Protein AF-A0A7X1MF64-F1 (afdb_monomer)

Mean predicted aligned error: 4.35 Å

Solvent-accessible surface area (backbone atoms only — not comparable to full-atom values): 7470 Å² total; per-residue (Å²): 132,85,77,77,72,75,46,66,72,56,19,52,53,49,43,52,42,38,34,28,54,48,34,43,55,45,69,55,38,48,55,49,27,60,75,69,74,50,58,58,54,52,61,55,51,52,44,60,66,30,51,66,27,51,52,51,31,44,77,69,65,73,48,51,74,69,45,49,52,39,55,54,50,40,51,54,48,55,58,74,46,54,60,81,95,30,52,73,64,50,34,77,65,20,48,70,70,36,67,60,51,53,49,37,19,52,41,24,31,55,40,29,28,71,76,66,73,46,47,92,57,82,68,72,81,81,82,76,80,78,72,132

Organism: NCBI:txid2759956

Secondary structure (DSSP, 8-state):
----PPPHHHHHHHHHHHHHHHHS-HHHHHHHHHHHT--SHHHHHHHHHTHHHHHHHHHTT-S-HHHHHHHHHHHHHHHTT-SGGGGGGGSTTHHHH-HHHHHHHHHHHHHHHHHHS-S-PPPPPP------

pLDDT: mean 92.6, std 14.33, range [33.03, 98.88]

Structure (mmCIF, N/CA/C/O backbone):
data_AF-A0A7X1MF64-F1
#
_entry.id   AF-A0A7X1MF64-F1
#
loop_
_atom_site.group_PDB
_atom_site.id
_atom_site.type_symbol
_atom_site.label_atom_id
_atom_site.label_alt_id
_atom_site.label_comp_id
_atom_site.label_asym_id
_atom_site.label_entity_id
_atom_site.label_seq_id
_atom_site.pdbx_PDB_ins_code
_atom_site.Cartn_x
_atom_site.Cartn_y
_atom_site.Cartn_z
_atom_site.occupancy
_atom_site.B_iso_or_equiv
_atom_site.auth_seq_id
_atom_site.auth_comp_id
_atom_site.auth_asym_id
_atom_site.auth_atom_id
_atom_site.pdbx_PDB_model_num
ATOM 1 N N . MET A 1 1 ? -12.854 28.180 6.231 1.00 33.03 1 MET A N 1
ATOM 2 C CA . MET A 1 1 ? -12.266 27.120 5.392 1.00 33.03 1 MET A CA 1
ATOM 3 C C . MET A 1 1 ? -12.569 25.818 6.110 1.00 33.03 1 MET A C 1
ATOM 5 O O . MET A 1 1 ? -11.984 25.581 7.153 1.00 33.03 1 MET A O 1
ATOM 9 N N . ASN A 1 2 ? -13.610 25.095 5.689 1.00 36.19 2 ASN A N 1
ATOM 10 C CA . ASN A 1 2 ? -14.015 23.857 6.357 1.00 36.19 2 ASN A CA 1
ATOM 11 C C . ASN A 1 2 ? -13.091 22.740 5.876 1.00 36.19 2 ASN A C 1
ATOM 13 O O . ASN A 1 2 ? -13.332 22.157 4.824 1.00 36.19 2 ASN A O 1
ATOM 17 N N . GLU A 1 3 ? -12.037 22.458 6.634 1.00 45.66 3 GLU A N 1
ATOM 18 C CA . GLU A 1 3 ? -11.351 21.174 6.555 1.00 45.66 3 GLU A CA 1
ATOM 19 C C . GLU A 1 3 ? -12.358 20.119 7.017 1.00 45.66 3 GLU A C 1
ATOM 21 O O . GLU A 1 3 ? -12.618 19.961 8.212 1.00 45.66 3 GLU A O 1
ATOM 26 N N . GLN A 1 4 ? -13.017 19.442 6.079 1.00 55.38 4 GLN A N 1
ATOM 27 C CA . GLN A 1 4 ? -13.751 18.229 6.412 1.00 55.38 4 GLN A CA 1
ATOM 28 C C . GLN A 1 4 ? -12.716 17.201 6.863 1.00 55.38 4 GLN A C 1
ATOM 30 O O . GLN A 1 4 ? -12.122 16.505 6.046 1.00 55.38 4 GLN A O 1
ATOM 35 N N . LYS A 1 5 ? -12.459 17.156 8.177 1.00 65.69 5 LYS A N 1
ATOM 36 C CA . LYS A 1 5 ? -11.646 16.113 8.801 1.00 65.69 5 LYS A CA 1
ATOM 37 C C . LYS A 1 5 ? -12.178 14.763 8.335 1.00 65.69 5 LYS A C 1
ATOM 39 O O . LYS A 1 5 ? -13.372 14.482 8.466 1.00 65.69 5 LYS A O 1
ATOM 44 N N . LEU A 1 6 ? -11.289 13.950 7.774 1.00 79.81 6 LEU A N 1
ATOM 45 C CA . LEU A 1 6 ? -11.582 12.573 7.413 1.00 79.81 6 LEU A CA 1
ATOM 46 C C . LEU A 1 6 ? -12.110 11.860 8.667 1.00 79.81 6 LEU A C 1
ATOM 48 O O . LEU A 1 6 ? -11.434 11.827 9.692 1.00 79.81 6 LEU A O 1
ATOM 52 N N . SER A 1 7 ? -13.343 11.353 8.627 1.00 91.94 7 SER A N 1
ATOM 53 C CA . SER A 1 7 ? -13.893 10.598 9.759 1.00 91.94 7 SER A CA 1
ATOM 54 C C . SER A 1 7 ? -13.132 9.281 9.928 1.00 91.94 7 SER A C 1
ATOM 56 O O . SER A 1 7 ? -12.677 8.724 8.931 1.00 91.94 7 SER A O 1
ATOM 58 N N . GLU A 1 8 ? -13.051 8.729 11.147 1.00 94.12 8 GLU A N 1
ATOM 59 C CA . GLU A 1 8 ? -12.425 7.411 11.394 1.00 94.12 8 GLU A CA 1
ATOM 60 C C . GLU A 1 8 ? -12.952 6.332 10.432 1.00 94.12 8 GLU A C 1
ATOM 62 O O . GLU A 1 8 ? -12.188 5.541 9.885 1.00 94.12 8 GLU A O 1
ATOM 67 N N . GLY A 1 9 ? -14.264 6.331 10.166 1.00 94.81 9 GLY A N 1
ATOM 68 C CA . GLY A 1 9 ? -14.886 5.378 9.248 1.00 94.81 9 GLY A CA 1
ATOM 69 C C . GLY A 1 9 ? -14.461 5.562 7.787 1.00 94.81 9 GLY A C 1
ATOM 70 O O . GLY A 1 9 ? -14.280 4.574 7.079 1.00 94.81 9 GLY A O 1
ATOM 71 N N . ASN A 1 10 ? -14.280 6.803 7.325 1.00 95.12 10 ASN A N 1
ATOM 72 C CA . ASN A 1 10 ? -13.775 7.068 5.976 1.00 95.12 10 ASN A CA 1
ATOM 73 C C . ASN A 1 10 ? -12.266 6.804 5.884 1.00 95.12 10 ASN A C 1
ATOM 75 O O . ASN A 1 10 ? -11.815 6.263 4.879 1.00 95.12 10 ASN A O 1
ATOM 79 N N . ALA A 1 11 ? -11.512 7.107 6.944 1.00 96.12 11 ALA A N 1
ATOM 80 C CA . ALA A 1 11 ? -10.091 6.802 7.058 1.00 96.12 11 ALA A CA 1
ATOM 81 C C . ALA A 1 11 ? -9.838 5.293 6.988 1.00 96.12 11 ALA A C 1
ATOM 83 O O . ALA A 1 11 ? -9.048 4.840 6.166 1.00 96.12 11 ALA A O 1
ATOM 84 N N . SER A 1 12 ? -10.576 4.503 7.773 1.00 97.06 12 SER A N 1
ATOM 85 C CA . SER A 1 12 ? -10.478 3.040 7.760 1.00 97.06 12 SER A CA 1
ATOM 86 C C . SER A 1 12 ? -10.811 2.458 6.386 1.00 97.06 12 SER A C 1
ATOM 88 O O . SER A 1 12 ? -10.055 1.643 5.864 1.00 97.06 12 SER A O 1
ATOM 90 N N . LYS A 1 13 ? -11.897 2.919 5.750 1.00 96.38 13 LYS A N 1
ATOM 91 C CA . LYS A 1 13 ? -12.250 2.477 4.392 1.00 96.38 13 LYS A CA 1
ATOM 92 C C . LYS A 1 13 ? -11.164 2.807 3.377 1.00 96.38 13 LYS A C 1
ATOM 94 O O . LYS A 1 13 ? -10.880 1.970 2.523 1.00 96.38 13 LYS A O 1
ATOM 99 N N . TYR A 1 14 ? -10.586 4.003 3.456 1.00 96.62 14 TYR A N 1
ATOM 100 C CA . TYR A 1 14 ? -9.568 4.420 2.505 1.00 96.62 14 TYR A CA 1
ATOM 101 C C . TYR A 1 14 ? -8.274 3.620 2.683 1.00 96.62 14 TYR A C 1
ATOM 103 O O . TYR A 1 14 ? -7.818 3.000 1.724 1.00 96.62 14 TYR A O 1
ATOM 111 N N . LEU A 1 15 ? -7.771 3.517 3.919 1.00 97.88 15 LEU A N 1
ATOM 112 C CA . LEU A 1 15 ? -6.582 2.722 4.232 1.00 97.88 15 LEU A CA 1
ATOM 113 C C . LEU A 1 15 ? -6.755 1.251 3.820 1.00 97.88 15 LEU A C 1
ATOM 115 O O . LEU A 1 15 ? -5.882 0.680 3.171 1.00 97.88 15 LEU A O 1
ATOM 119 N N . ASN A 1 16 ? -7.902 0.641 4.125 1.00 98.12 16 ASN A N 1
ATOM 120 C CA . ASN A 1 16 ? -8.161 -0.744 3.730 1.00 98.12 16 ASN A CA 1
ATOM 121 C C . ASN A 1 16 ? -8.227 -0.904 2.205 1.00 98.12 16 ASN A C 1
ATOM 123 O O . ASN A 1 16 ? -7.759 -1.911 1.680 1.00 98.12 16 ASN A O 1
ATOM 127 N N . SER A 1 17 ? -8.780 0.074 1.482 1.00 97.56 17 SER A N 1
ATOM 128 C CA . SER A 1 17 ? -8.872 0.013 0.017 1.00 97.56 17 SER A CA 1
ATOM 129 C C . SER A 1 17 ? -7.492 0.061 -0.636 1.00 97.56 17 SER A C 1
ATOM 131 O O . SER A 1 17 ? -7.202 -0.781 -1.483 1.00 97.56 17 SER A O 1
ATOM 133 N N . THR A 1 18 ? -6.622 0.974 -0.197 1.00 97.88 18 THR A N 1
ATOM 134 C CA . THR A 1 18 ? -5.261 1.080 -0.743 1.00 97.88 18 THR A CA 1
ATOM 135 C C . THR A 1 18 ? -4.376 -0.104 -0.337 1.00 97.88 18 THR A C 1
ATOM 137 O O . THR A 1 18 ? -3.643 -0.669 -1.144 1.00 97.88 18 THR A O 1
ATOM 140 N N . LEU A 1 19 ? -4.512 -0.615 0.891 1.00 98.62 19 LEU A N 1
ATOM 141 C CA . LEU A 1 19 ? -3.802 -1.836 1.269 1.00 98.62 19 LEU A CA 1
ATOM 142 C C . LEU A 1 19 ? -4.303 -3.047 0.474 1.00 98.62 19 LEU A C 1
ATOM 144 O O . LEU A 1 19 ? -3.521 -3.953 0.201 1.00 98.62 19 LEU A O 1
ATOM 148 N N . THR A 1 20 ? -5.578 -3.074 0.072 1.00 98.69 20 THR A N 1
ATOM 149 C CA . THR A 1 20 ? -6.130 -4.151 -0.767 1.00 98.69 20 THR A CA 1
ATOM 150 C C . THR A 1 20 ? -5.488 -4.166 -2.151 1.00 98.69 20 THR A C 1
ATOM 152 O O . THR A 1 20 ? -5.145 -5.241 -2.644 1.00 98.69 20 THR A O 1
ATOM 155 N N . THR A 1 21 ? -5.267 -3.001 -2.769 1.00 98.31 21 THR A N 1
ATOM 156 C CA . THR A 1 21 ? -4.556 -2.926 -4.056 1.00 98.31 21 THR A CA 1
ATOM 157 C C . THR A 1 21 ? -3.091 -3.329 -3.902 1.00 98.31 21 THR A C 1
ATOM 159 O O . THR A 1 21 ? -2.589 -4.102 -4.719 1.00 98.31 21 THR A O 1
ATOM 162 N N . LEU A 1 22 ? -2.419 -2.916 -2.820 1.00 98.62 22 LEU A N 1
ATOM 163 C CA . LEU A 1 22 ? -1.045 -3.337 -2.531 1.00 98.62 22 LEU A CA 1
ATOM 164 C C . LEU A 1 22 ? -0.910 -4.824 -2.191 1.00 98.62 22 LEU A C 1
ATOM 166 O O . LEU A 1 22 ? 0.120 -5.404 -2.507 1.00 98.62 22 LEU A O 1
ATOM 170 N N . ALA A 1 23 ? -1.903 -5.443 -1.550 1.00 98.69 23 ALA A N 1
ATOM 171 C CA . ALA A 1 23 ? -1.866 -6.836 -1.097 1.00 98.69 23 ALA A CA 1
ATOM 172 C C . ALA A 1 23 ? -2.211 -7.861 -2.190 1.00 98.69 23 ALA A C 1
ATOM 174 O O . ALA A 1 23 ? -1.847 -9.039 -2.060 1.00 98.69 23 ALA A O 1
ATOM 175 N N . ALA A 1 24 ? -2.930 -7.440 -3.233 1.00 98.56 24 ALA A N 1
ATOM 176 C CA . ALA A 1 24 ? -3.370 -8.306 -4.321 1.00 98.56 24 ALA A CA 1
ATOM 177 C C . ALA A 1 24 ? -2.192 -9.004 -5.015 1.00 98.56 24 ALA A C 1
ATOM 179 O O . ALA A 1 24 ? -1.076 -8.495 -5.031 1.00 98.56 24 ALA A O 1
ATOM 180 N N . ASP A 1 25 ? -2.414 -10.192 -5.580 1.00 98.44 25 ASP A N 1
ATOM 181 C CA . ASP A 1 25 ? -1.377 -10.883 -6.351 1.00 98.44 25 ASP A CA 1
ATOM 182 C C . ASP A 1 25 ? -0.962 -10.064 -7.584 1.00 98.44 25 ASP A C 1
ATOM 184 O O . ASP A 1 25 ? -1.767 -9.315 -8.133 1.00 98.44 25 ASP A O 1
ATOM 188 N N . ALA A 1 26 ? 0.275 -10.245 -8.069 1.00 98.31 26 ALA A N 1
ATOM 189 C CA . ALA A 1 26 ? 0.822 -9.495 -9.214 1.00 98.31 26 ALA A CA 1
ATOM 190 C C . ALA A 1 26 ? -0.134 -9.467 -10.409 1.00 98.31 26 ALA A C 1
ATOM 192 O O . ALA A 1 26 ? -0.389 -8.425 -11.004 1.00 98.31 26 ALA A O 1
ATOM 193 N N . ARG A 1 27 ? -0.700 -10.633 -10.730 1.00 98.38 27 ARG A N 1
ATOM 194 C CA . ARG A 1 27 ? -1.649 -10.797 -11.828 1.00 98.38 27 ARG A CA 1
ATOM 195 C C . ARG A 1 27 ? -2.898 -9.935 -11.642 1.00 98.38 27 ARG A C 1
ATOM 197 O O . ARG A 1 27 ? -3.379 -9.360 -12.615 1.00 98.38 27 ARG A O 1
ATOM 204 N N . ASP A 1 28 ? -3.414 -9.863 -10.422 1.00 98.44 28 ASP A N 1
ATOM 205 C CA . ASP A 1 28 ? -4.628 -9.115 -10.112 1.00 98.44 28 ASP A CA 1
ATOM 206 C C . ASP A 1 28 ? -4.348 -7.611 -10.049 1.00 98.44 28 ASP A C 1
ATOM 208 O O . ASP A 1 28 ? -5.160 -6.832 -10.544 1.00 98.44 28 ASP A O 1
ATOM 212 N N . GLN A 1 29 ? -3.176 -7.206 -9.543 1.00 98.38 29 GLN A N 1
ATOM 213 C CA . GLN A 1 29 ? -2.690 -5.823 -9.613 1.00 98.38 29 GLN A CA 1
ATOM 214 C C . GLN A 1 29 ? -2.597 -5.354 -11.068 1.00 98.38 29 GLN A C 1
ATOM 216 O O . GLN A 1 29 ? -3.193 -4.343 -11.422 1.00 98.38 29 GLN A O 1
ATOM 221 N N . ILE A 1 30 ? -1.938 -6.129 -11.936 1.00 98.56 30 ILE A N 1
ATOM 222 C CA . ILE A 1 30 ? -1.805 -5.822 -13.368 1.00 98.56 30 ILE A CA 1
ATOM 223 C C . ILE A 1 30 ? -3.180 -5.721 -14.040 1.00 98.56 30 ILE A C 1
ATOM 225 O O . ILE A 1 30 ? -3.455 -4.755 -14.746 1.00 98.56 30 ILE A O 1
ATOM 229 N N . ALA A 1 31 ? -4.070 -6.689 -13.802 1.00 98.06 31 ALA A N 1
ATOM 230 C CA . ALA A 1 31 ? -5.409 -6.677 -14.390 1.00 98.06 31 ALA A CA 1
ATOM 231 C C . ALA A 1 31 ? -6.263 -5.493 -13.901 1.00 98.06 31 ALA A C 1
ATOM 233 O O . ALA A 1 31 ? -7.124 -5.000 -14.631 1.00 98.06 31 ALA A O 1
ATOM 234 N N . TRP A 1 32 ? -6.060 -5.055 -12.659 1.00 97.56 32 TRP A N 1
ATOM 235 C CA . TRP A 1 32 ? -6.739 -3.898 -12.088 1.00 97.56 32 TRP A CA 1
ATOM 236 C C . TRP A 1 32 ? -6.209 -2.584 -12.659 1.00 97.56 32 TRP A C 1
ATOM 238 O O . TRP A 1 32 ? -7.012 -1.749 -13.075 1.00 97.56 32 TRP A O 1
ATOM 248 N N . LEU A 1 33 ? -4.886 -2.442 -12.752 1.00 97.75 33 LEU A N 1
ATOM 249 C CA . LEU A 1 33 ? -4.231 -1.291 -13.371 1.00 97.75 33 LEU A CA 1
ATOM 250 C C . LEU A 1 33 ? -4.665 -1.127 -14.831 1.00 97.75 33 LEU A C 1
ATOM 252 O O . LEU A 1 33 ? -5.117 -0.050 -15.209 1.00 97.75 33 LEU A O 1
ATOM 256 N N . ASP A 1 34 ? -4.651 -2.205 -15.619 1.00 97.12 34 ASP A N 1
ATOM 257 C CA . ASP A 1 34 ? -5.088 -2.186 -17.023 1.00 97.12 34 ASP A CA 1
ATOM 258 C C . ASP A 1 34 ? -6.567 -1.787 -17.157 1.00 97.12 34 ASP A C 1
ATOM 260 O O . ASP A 1 34 ? -6.924 -0.885 -17.920 1.00 97.12 34 ASP A O 1
ATOM 264 N N . ARG A 1 35 ? -7.443 -2.381 -16.331 1.00 95.69 35 ARG A N 1
ATOM 265 C CA . ARG A 1 35 ? -8.877 -2.044 -16.303 1.00 95.69 35 ARG A CA 1
ATOM 266 C C . ARG A 1 35 ? -9.118 -0.560 -16.037 1.00 95.69 35 ARG A C 1
ATOM 268 O O . ARG A 1 35 ? -10.047 0.013 -16.611 1.00 95.69 35 ARG A O 1
ATOM 275 N N . HIS A 1 36 ? -8.332 0.034 -15.146 1.00 95.00 36 HIS A N 1
ATOM 276 C CA . HIS A 1 36 ? -8.487 1.423 -14.726 1.00 95.00 36 HIS A CA 1
ATOM 277 C C . HIS A 1 36 ? -7.579 2.403 -15.482 1.00 95.00 36 HIS A C 1
ATOM 279 O O . HIS A 1 36 ? -7.707 3.605 -15.268 1.00 95.00 36 HIS A O 1
ATOM 285 N N . ARG A 1 37 ? -6.757 1.911 -16.422 1.00 95.62 37 ARG A N 1
ATOM 286 C CA . ARG A 1 37 ? -5.773 2.686 -17.199 1.00 95.62 37 ARG A CA 1
ATOM 287 C C . ARG A 1 37 ? -4.790 3.452 -16.312 1.00 95.62 37 ARG A C 1
ATOM 289 O O . ARG A 1 37 ? -4.542 4.631 -16.542 1.00 95.62 37 ARG A O 1
ATOM 296 N N . LEU A 1 38 ? -4.279 2.758 -15.304 1.00 96.31 38 LEU A N 1
ATOM 297 C CA . LEU A 1 38 ? -3.324 3.268 -14.329 1.00 96.31 38 LEU A CA 1
ATOM 298 C C . LEU A 1 38 ? -1.930 2.676 -14.561 1.00 96.31 38 LEU A C 1
ATOM 300 O O . LEU A 1 38 ? -1.772 1.578 -15.116 1.00 96.31 38 LEU A O 1
ATOM 304 N N . GLU A 1 39 ? -0.928 3.408 -14.105 1.00 96.81 39 GLU A N 1
ATOM 305 C CA . GLU A 1 39 ? 0.476 3.026 -14.109 1.00 96.81 39 GLU A CA 1
ATOM 306 C C . GLU A 1 39 ? 0.851 2.311 -12.796 1.00 96.81 39 GLU A C 1
ATOM 308 O O . GLU A 1 39 ? 0.078 2.225 -11.845 1.00 96.81 39 GLU A O 1
ATOM 313 N N . THR A 1 40 ? 2.020 1.668 -12.750 1.00 97.94 40 THR A N 1
ATOM 314 C CA . THR A 1 40 ? 2.416 0.874 -11.565 1.00 97.94 40 THR A CA 1
ATOM 315 C C . THR A 1 40 ? 2.693 1.747 -10.340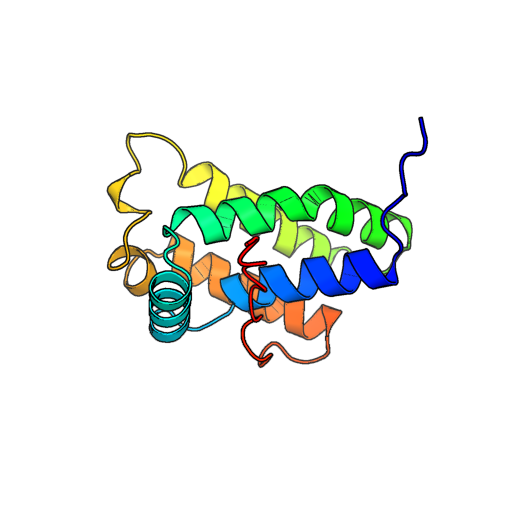 1.00 97.94 40 THR A C 1
ATOM 317 O O . THR A 1 40 ? 2.471 1.312 -9.210 1.00 97.94 40 THR A O 1
ATOM 320 N N . ASP A 1 41 ? 3.166 2.969 -10.555 1.00 96.88 41 ASP A N 1
ATOM 321 C CA . ASP A 1 41 ? 3.386 3.971 -9.516 1.00 96.88 41 ASP A CA 1
ATOM 322 C C . ASP A 1 41 ? 2.081 4.492 -8.900 1.00 96.88 41 ASP A C 1
ATOM 324 O O . ASP A 1 41 ? 2.083 4.804 -7.711 1.00 96.88 41 ASP A O 1
ATOM 328 N N . ASP A 1 42 ? 0.949 4.456 -9.612 1.00 97.62 42 ASP A N 1
ATOM 329 C CA . ASP A 1 42 ? -0.366 4.790 -9.040 1.00 97.62 42 ASP A CA 1
ATOM 330 C C . ASP A 1 42 ? -0.712 3.939 -7.804 1.00 97.62 42 ASP A C 1
ATOM 332 O O . ASP A 1 42 ? -1.387 4.418 -6.892 1.00 97.62 42 ASP A O 1
ATOM 336 N N . LEU A 1 43 ? -0.217 2.694 -7.716 1.00 98.00 43 LEU A N 1
ATOM 337 C CA . LEU A 1 43 ? -0.372 1.869 -6.508 1.00 98.00 43 LEU A CA 1
ATOM 338 C C . LEU A 1 43 ? 0.340 2.486 -5.297 1.00 98.00 43 LEU A C 1
ATOM 340 O O . LEU A 1 43 ? -0.186 2.453 -4.185 1.00 98.00 43 LEU A O 1
ATOM 344 N N . ALA A 1 44 ? 1.543 3.024 -5.503 1.00 97.56 44 ALA A N 1
ATOM 345 C CA . ALA A 1 44 ? 2.315 3.668 -4.448 1.00 97.56 44 ALA A CA 1
ATOM 346 C C . ALA A 1 44 ? 1.754 5.051 -4.107 1.00 97.56 44 ALA A C 1
ATOM 348 O O . ALA A 1 44 ? 1.647 5.387 -2.929 1.00 97.56 44 ALA A O 1
ATOM 349 N N . LEU A 1 45 ? 1.335 5.818 -5.116 1.00 96.81 45 LEU A N 1
ATOM 350 C CA . LEU A 1 45 ? 0.740 7.140 -4.932 1.00 96.81 45 LEU A CA 1
ATOM 351 C C . LEU A 1 45 ? -0.585 7.071 -4.164 1.00 96.81 45 LEU A C 1
ATOM 353 O O . LEU A 1 45 ? -0.817 7.885 -3.272 1.00 96.81 45 LEU A O 1
ATOM 357 N N . ASP A 1 46 ? -1.451 6.093 -4.452 1.00 96.62 46 ASP A N 1
ATOM 358 C CA . ASP A 1 46 ? -2.691 5.913 -3.686 1.00 96.62 46 ASP A CA 1
ATOM 359 C C . ASP A 1 46 ? -2.411 5.576 -2.212 1.00 96.62 46 ASP A C 1
ATOM 361 O O . ASP A 1 46 ? -3.077 6.094 -1.314 1.00 96.62 46 ASP A O 1
ATOM 365 N N . TYR A 1 47 ? -1.376 4.776 -1.945 1.00 97.75 47 TYR A N 1
ATOM 366 C CA . TYR A 1 47 ? -0.951 4.481 -0.577 1.00 97.75 47 TYR A CA 1
ATOM 367 C C . TYR A 1 47 ? -0.367 5.709 0.131 1.00 97.75 47 TYR A C 1
ATOM 369 O O . TYR A 1 47 ? -0.717 5.985 1.281 1.00 97.75 47 TYR A O 1
ATOM 377 N N . GLU A 1 48 ? 0.474 6.488 -0.549 1.00 95.75 48 GLU A N 1
ATOM 378 C CA . GLU A 1 48 ? 1.022 7.734 -0.009 1.00 95.75 48 GLU A CA 1
ATOM 379 C C . GLU A 1 48 ? -0.094 8.731 0.348 1.00 95.75 48 GLU A C 1
ATOM 381 O O . GLU A 1 48 ? -0.080 9.343 1.423 1.00 95.75 48 GLU A O 1
ATOM 386 N N . ASN A 1 49 ? -1.123 8.832 -0.494 1.00 94.94 49 ASN A N 1
ATOM 387 C CA . ASN A 1 49 ? -2.296 9.668 -0.240 1.00 94.94 49 ASN A CA 1
ATOM 388 C C . ASN A 1 49 ? -3.087 9.226 1.010 1.00 94.94 49 ASN A C 1
ATOM 390 O O . ASN A 1 49 ? -3.765 10.045 1.642 1.00 94.94 49 ASN A O 1
ATOM 394 N N . ALA A 1 50 ? -2.958 7.967 1.441 1.00 95.50 50 ALA A N 1
ATOM 395 C CA . ALA A 1 50 ? -3.578 7.459 2.661 1.00 95.50 50 ALA A CA 1
ATOM 396 C C . ALA A 1 50 ? -2.855 7.868 3.960 1.00 95.50 50 ALA A C 1
ATOM 398 O O . ALA A 1 50 ? -3.368 7.575 5.043 1.00 95.50 50 ALA A O 1
ATOM 399 N N . ARG A 1 51 ? -1.734 8.611 3.918 1.00 93.31 51 ARG A N 1
ATOM 400 C CA . ARG A 1 51 ? -1.033 9.103 5.129 1.00 93.31 51 ARG A CA 1
ATOM 401 C C . ARG A 1 51 ? -1.949 9.859 6.097 1.00 93.31 51 ARG A C 1
ATOM 403 O O . ARG A 1 51 ? -1.865 9.662 7.309 1.00 93.31 51 ARG A O 1
ATOM 410 N N . GLY A 1 52 ? -2.876 10.668 5.579 1.00 93.50 52 GLY A N 1
ATOM 411 C CA . GLY A 1 52 ? -3.874 11.354 6.409 1.00 93.50 52 GLY A CA 1
ATOM 412 C C . GLY A 1 52 ? -4.837 10.390 7.115 1.00 93.50 52 GLY A C 1
ATOM 413 O O . GLY A 1 52 ? -5.205 10.616 8.266 1.00 93.50 52 GLY A O 1
ATOM 414 N N . ALA A 1 53 ? -5.209 9.288 6.457 1.00 96.06 53 ALA A N 1
ATOM 415 C CA . ALA A 1 53 ? -6.031 8.240 7.057 1.00 96.06 53 ALA A CA 1
ATOM 416 C C . ALA A 1 53 ? -5.274 7.467 8.141 1.00 96.06 53 ALA A C 1
ATOM 418 O O . ALA A 1 53 ? -5.839 7.214 9.204 1.00 96.06 53 ALA A O 1
ATOM 419 N N . ILE A 1 54 ? -4.000 7.146 7.895 1.00 96.69 54 ILE A N 1
ATOM 420 C CA . ILE A 1 54 ? -3.123 6.496 8.877 1.00 96.69 54 ILE A CA 1
ATOM 421 C C . ILE A 1 54 ? -3.037 7.357 10.139 1.00 96.69 54 ILE A C 1
ATOM 423 O O . ILE A 1 54 ? -3.321 6.858 11.222 1.00 96.69 54 ILE A O 1
ATOM 427 N N . LEU A 1 55 ? -2.755 8.658 10.002 1.00 95.25 55 LEU A N 1
ATOM 428 C CA . LEU A 1 55 ? -2.663 9.571 11.144 1.00 95.25 55 LEU A CA 1
ATOM 429 C C . LEU A 1 55 ? -3.953 9.595 11.977 1.00 95.25 55 LEU A C 1
ATOM 431 O O . LEU A 1 55 ? -3.899 9.413 13.191 1.00 95.25 55 LEU A O 1
ATOM 435 N N . VAL A 1 56 ? -5.113 9.756 11.329 1.00 95.94 56 VAL A N 1
ATOM 436 C CA . VAL A 1 56 ? -6.420 9.766 12.014 1.00 95.94 56 VAL A CA 1
ATOM 437 C C . VAL A 1 56 ? -6.650 8.476 12.807 1.00 95.94 56 VAL A C 1
ATOM 439 O O . VAL A 1 56 ? -7.141 8.518 13.933 1.00 95.94 56 VAL A O 1
ATOM 442 N N . LEU A 1 57 ? -6.305 7.323 12.234 1.00 97.06 57 LEU A N 1
ATOM 443 C CA . LEU A 1 57 ? -6.512 6.026 12.875 1.00 97.06 57 LEU A CA 1
ATOM 444 C C . LEU A 1 57 ? -5.505 5.762 14.001 1.00 97.06 57 LEU A C 1
ATOM 446 O O . LEU A 1 57 ? -5.888 5.186 15.021 1.00 97.06 57 LEU A O 1
ATOM 450 N N . THR A 1 58 ? -4.255 6.204 13.853 1.00 96.06 58 THR A N 1
ATOM 451 C CA . THR A 1 58 ? -3.238 6.142 14.912 1.00 96.06 58 THR A CA 1
ATOM 452 C C . THR A 1 58 ? -3.639 7.014 16.101 1.00 96.06 58 THR A C 1
ATOM 454 O O . THR A 1 58 ? -3.658 6.531 17.231 1.00 96.06 58 THR A O 1
ATOM 457 N N . GLU A 1 59 ? -4.053 8.265 15.867 1.00 95.25 59 GLU A N 1
ATOM 458 C CA . GLU A 1 59 ? -4.527 9.171 16.927 1.00 95.25 59 GLU A CA 1
ATOM 459 C C . GLU A 1 59 ? -5.774 8.630 17.647 1.00 95.25 59 GLU A C 1
ATOM 461 O O . GLU A 1 59 ? -5.938 8.830 18.851 1.00 95.25 59 GLU A O 1
ATOM 466 N N . ALA A 1 60 ? -6.632 7.901 16.930 1.00 95.31 60 ALA A N 1
ATOM 467 C CA . ALA A 1 60 ? -7.806 7.232 17.486 1.00 95.31 60 ALA A CA 1
ATOM 468 C C . ALA A 1 60 ? -7.496 5.883 18.176 1.00 95.31 60 ALA A C 1
ATOM 470 O O . ALA A 1 60 ? -8.417 5.222 18.664 1.00 95.31 60 ALA A O 1
ATOM 471 N N . GLY A 1 61 ? -6.234 5.436 18.203 1.00 96.38 61 GLY A N 1
ATOM 472 C CA . GLY A 1 61 ? -5.828 4.155 18.795 1.00 96.38 61 GLY A CA 1
ATOM 473 C C . GLY A 1 61 ? -6.360 2.923 18.051 1.00 96.38 61 GLY A C 1
ATOM 474 O O . GLY A 1 61 ? -6.543 1.867 18.655 1.00 96.38 61 GLY A O 1
ATOM 475 N N . ARG A 1 62 ? -6.665 3.060 16.754 1.00 96.81 62 ARG A N 1
ATOM 476 C CA . ARG A 1 62 ? -7.155 1.976 15.881 1.00 96.81 62 ARG A CA 1
ATOM 477 C C . ARG A 1 62 ? -6.038 1.200 15.191 1.00 96.81 62 ARG A C 1
ATOM 479 O O . ARG A 1 62 ? -6.298 0.119 14.678 1.00 96.81 62 ARG A O 1
ATOM 486 N N . ILE A 1 63 ? -4.832 1.756 15.166 1.00 97.19 63 ILE A N 1
ATOM 487 C CA . ILE A 1 63 ? -3.623 1.121 14.645 1.00 97.19 63 ILE A CA 1
ATOM 488 C C . ILE A 1 63 ? -2.730 0.814 15.843 1.00 97.19 63 ILE A C 1
ATOM 490 O O . ILE A 1 63 ? -2.418 1.704 16.633 1.00 97.19 63 ILE A O 1
ATOM 494 N N . ASP A 1 64 ? -2.344 -0.449 15.993 1.00 95.94 64 ASP A N 1
ATOM 495 C CA . ASP A 1 64 ? -1.375 -0.856 17.002 1.00 95.94 64 ASP A CA 1
ATOM 496 C C . ASP A 1 64 ? 0.068 -0.628 16.515 1.00 95.94 64 ASP A C 1
ATOM 498 O O . ASP A 1 64 ? 0.334 -0.444 15.325 1.00 95.94 64 ASP A O 1
ATOM 502 N N . ALA A 1 65 ? 1.031 -0.668 17.439 1.00 95.56 65 ALA A N 1
ATOM 503 C CA . ALA A 1 65 ? 2.435 -0.399 17.117 1.00 95.56 65 ALA A CA 1
ATOM 504 C C . ALA A 1 65 ? 3.011 -1.376 16.072 1.00 95.56 65 ALA A C 1
ATOM 506 O O . ALA A 1 65 ? 3.894 -1.019 15.289 1.00 95.56 65 ALA A O 1
ATOM 507 N N . ALA A 1 66 ? 2.519 -2.620 16.044 1.00 96.38 66 ALA A N 1
ATOM 508 C CA . ALA A 1 66 ? 2.957 -3.609 15.069 1.00 96.38 66 ALA A CA 1
ATOM 509 C C . ALA A 1 66 ? 2.462 -3.260 13.657 1.00 96.38 66 ALA A C 1
ATOM 511 O O . ALA A 1 66 ? 3.231 -3.338 12.698 1.00 96.38 66 ALA A O 1
ATOM 512 N N . THR A 1 67 ? 1.200 -2.856 13.510 1.00 97.56 67 THR A N 1
ATOM 513 C CA . THR A 1 67 ? 0.633 -2.411 12.231 1.00 97.56 67 THR A CA 1
ATOM 514 C C . THR A 1 67 ? 1.267 -1.109 11.774 1.00 97.56 67 THR A C 1
ATOM 516 O O . THR A 1 67 ? 1.678 -1.022 10.621 1.00 97.56 67 THR A O 1
ATOM 519 N N . GLU A 1 68 ? 1.458 -0.142 12.671 1.00 97.12 68 GLU A N 1
ATOM 520 C CA . GLU A 1 68 ? 2.156 1.110 12.364 1.00 97.12 68 GLU A CA 1
ATOM 521 C C . GLU A 1 68 ? 3.564 0.848 11.807 1.00 97.12 68 GLU A C 1
ATOM 523 O O . GLU A 1 68 ? 3.938 1.385 10.764 1.00 97.12 68 GLU A O 1
ATOM 528 N N . SER A 1 69 ? 4.320 -0.061 12.433 1.00 97.62 69 SER A N 1
ATOM 529 C CA . SER A 1 69 ? 5.649 -0.450 11.953 1.00 97.62 69 SER A CA 1
ATOM 530 C C . SER A 1 69 ? 5.620 -1.081 10.553 1.00 97.62 69 SER A C 1
ATOM 532 O O . SER A 1 69 ? 6.512 -0.816 9.742 1.00 97.62 69 SER A O 1
ATOM 534 N N . ARG A 1 70 ? 4.595 -1.882 10.229 1.00 98.25 70 ARG A N 1
ATOM 535 C CA . ARG A 1 70 ? 4.426 -2.451 8.879 1.00 98.25 70 ARG A CA 1
ATOM 536 C C . ARG A 1 70 ? 4.114 -1.376 7.847 1.00 98.25 70 ARG A C 1
ATOM 538 O O . ARG A 1 70 ? 4.731 -1.382 6.785 1.00 98.25 70 ARG A O 1
ATOM 545 N N . LEU A 1 71 ? 3.209 -0.452 8.167 1.00 98.50 71 LEU A N 1
ATOM 546 C CA . LEU A 1 71 ? 2.845 0.666 7.294 1.00 98.50 71 LEU A CA 1
ATOM 547 C C . LEU A 1 71 ? 4.063 1.554 6.997 1.00 98.50 71 LEU A C 1
ATOM 549 O O . LEU A 1 71 ? 4.343 1.861 5.838 1.00 98.50 71 LEU A O 1
ATOM 553 N N . ALA A 1 72 ? 4.855 1.878 8.020 1.00 98.00 72 ALA A N 1
ATOM 554 C CA . ALA A 1 72 ? 6.102 2.622 7.845 1.00 98.00 72 ALA A CA 1
ATOM 555 C C . ALA A 1 72 ? 7.118 1.866 6.970 1.00 98.00 72 ALA A C 1
ATOM 557 O O . ALA A 1 72 ? 7.841 2.467 6.178 1.00 98.00 72 ALA A O 1
ATOM 558 N N . ARG A 1 73 ? 7.173 0.533 7.075 1.00 98.62 73 ARG A N 1
ATOM 559 C CA . ARG A 1 73 ? 8.072 -0.284 6.252 1.00 98.62 73 ARG A CA 1
ATOM 560 C C . ARG A 1 73 ? 7.632 -0.367 4.791 1.00 98.62 73 ARG A C 1
ATOM 562 O O . ARG A 1 73 ? 8.501 -0.419 3.927 1.00 98.62 73 ARG A O 1
ATOM 569 N N . ILE A 1 74 ? 6.327 -0.373 4.512 1.00 98.75 74 ILE A N 1
ATOM 570 C CA . ILE A 1 74 ? 5.804 -0.248 3.142 1.00 98.75 74 ILE A CA 1
ATOM 571 C C . ILE A 1 74 ? 6.267 1.083 2.544 1.00 98.75 74 ILE A C 1
ATOM 573 O O . ILE A 1 74 ? 6.883 1.075 1.482 1.00 98.75 74 ILE A O 1
ATOM 577 N N . ASP A 1 75 ? 6.044 2.190 3.259 1.00 97.75 75 ASP A N 1
ATOM 578 C CA . ASP A 1 75 ? 6.426 3.541 2.824 1.00 97.75 75 ASP A CA 1
ATOM 579 C C . ASP A 1 75 ? 7.928 3.623 2.511 1.00 97.75 75 ASP A C 1
ATOM 581 O O . ASP A 1 75 ? 8.315 4.019 1.417 1.00 97.75 75 ASP A O 1
ATOM 585 N N . ALA A 1 76 ? 8.778 3.114 3.408 1.00 98.31 76 ALA A N 1
ATOM 586 C CA . ALA A 1 76 ? 10.226 3.102 3.212 1.00 98.31 76 ALA A CA 1
ATOM 587 C C . ALA A 1 76 ? 10.687 2.267 2.001 1.00 98.31 76 ALA A C 1
ATOM 589 O O . ALA A 1 76 ? 11.677 2.609 1.357 1.00 98.31 76 ALA A O 1
ATOM 590 N N . ILE A 1 77 ? 10.010 1.154 1.693 1.00 98.62 77 ILE A N 1
ATOM 591 C CA . ILE A 1 77 ? 10.350 0.333 0.520 1.00 98.62 77 ILE A CA 1
ATOM 592 C C . ILE A 1 77 ? 9.954 1.054 -0.768 1.00 98.62 77 ILE A C 1
ATOM 594 O O . ILE A 1 77 ? 10.745 1.063 -1.710 1.00 98.62 77 ILE A O 1
ATOM 598 N N . LEU A 1 78 ? 8.756 1.643 -0.802 1.00 98.25 78 LEU A N 1
ATOM 599 C CA . LEU A 1 78 ? 8.266 2.389 -1.960 1.00 98.25 78 LEU A CA 1
ATOM 600 C C . LEU A 1 78 ? 9.121 3.637 -2.213 1.00 98.25 78 LEU A C 1
ATOM 602 O O . LEU A 1 78 ? 9.517 3.873 -3.349 1.00 98.25 78 LEU A O 1
ATOM 606 N N . ASP A 1 79 ? 9.507 4.364 -1.164 1.00 97.19 79 ASP A N 1
ATOM 607 C CA . ASP A 1 79 ? 10.415 5.510 -1.273 1.00 97.19 79 ASP A CA 1
ATOM 608 C C . ASP A 1 79 ? 11.801 5.096 -1.800 1.00 97.19 79 ASP A C 1
ATOM 610 O O . ASP A 1 79 ? 12.331 5.699 -2.730 1.00 97.19 79 ASP A O 1
ATOM 614 N N . ALA A 1 80 ? 12.352 3.979 -1.313 1.00 97.69 80 ALA A N 1
ATOM 615 C CA . ALA A 1 80 ? 13.612 3.426 -1.819 1.00 97.69 80 ALA A CA 1
ATOM 616 C C . ALA A 1 80 ? 13.527 2.882 -3.262 1.00 97.69 80 ALA A C 1
ATOM 618 O O . ALA A 1 80 ? 14.550 2.543 -3.859 1.00 97.69 80 ALA A O 1
ATOM 619 N N . MET A 1 81 ? 12.323 2.726 -3.814 1.00 97.44 81 MET A N 1
ATOM 620 C CA . MET A 1 81 ? 12.089 2.373 -5.215 1.00 97.44 81 MET A CA 1
ATOM 621 C C . MET A 1 81 ? 11.950 3.604 -6.112 1.00 97.44 81 MET A C 1
ATOM 623 O O . MET A 1 81 ? 11.970 3.448 -7.330 1.00 97.44 81 MET A O 1
ATOM 627 N N . SER A 1 82 ? 11.798 4.799 -5.550 1.00 93.12 82 SER A N 1
ATOM 628 C CA . SER A 1 82 ? 11.579 6.037 -6.296 1.00 93.12 82 SER A CA 1
ATOM 629 C C . SER A 1 82 ? 12.832 6.515 -7.035 1.00 93.12 82 SER A C 1
ATOM 631 O O . SER A 1 82 ? 13.947 6.078 -6.772 1.00 93.12 82 SER A O 1
ATOM 633 N N . GLY A 1 83 ? 12.646 7.456 -7.960 1.00 94.56 83 GLY A N 1
ATOM 634 C CA . GLY A 1 83 ? 13.737 8.076 -8.712 1.00 94.56 83 GLY A CA 1
ATOM 635 C C . GLY A 1 83 ? 13.945 7.476 -10.110 1.00 94.56 83 GLY A C 1
ATOM 636 O O . GLY A 1 83 ? 13.627 6.308 -10.361 1.00 94.56 83 GLY A O 1
ATOM 637 N N . PRO A 1 84 ? 14.453 8.278 -11.065 1.00 93.75 84 PRO A N 1
ATOM 638 C CA . PRO A 1 84 ? 14.616 7.861 -12.459 1.00 93.75 84 PRO A CA 1
ATOM 639 C C . PRO A 1 84 ? 15.547 6.649 -12.631 1.00 93.75 84 PRO A C 1
ATOM 641 O O . PRO A 1 84 ? 15.351 5.843 -13.539 1.00 93.75 84 PRO A O 1
ATOM 644 N N . GLU A 1 85 ? 16.530 6.472 -11.748 1.00 95.81 85 GLU A N 1
ATOM 6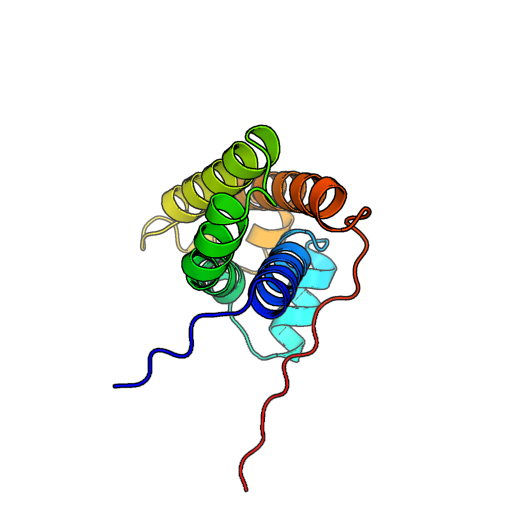45 C CA . GLU A 1 85 ? 17.437 5.321 -11.702 1.00 95.81 85 GLU A CA 1
ATOM 646 C C . GLU A 1 85 ? 16.730 3.993 -11.391 1.00 95.81 85 GLU A C 1
ATOM 648 O O . GLU A 1 85 ? 17.276 2.915 -11.642 1.00 95.81 85 GLU A O 1
ATOM 653 N N . HIS A 1 86 ? 15.513 4.057 -10.855 1.00 97.00 86 HIS A N 1
ATOM 654 C CA . HIS A 1 86 ? 14.710 2.908 -10.460 1.00 97.00 86 HIS A CA 1
ATOM 655 C C . HIS A 1 86 ? 13.461 2.732 -11.330 1.00 97.0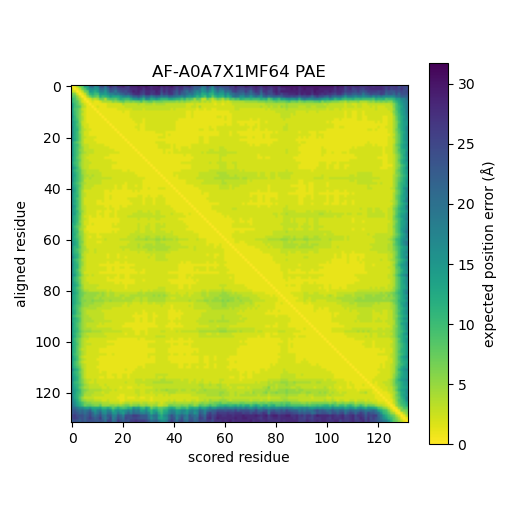0 86 HIS A C 1
ATOM 657 O O . HIS A 1 86 ? 12.633 1.876 -11.032 1.00 97.00 86 HIS A O 1
ATOM 663 N N . ALA A 1 87 ? 13.358 3.443 -12.461 1.00 96.31 87 ALA A N 1
ATOM 664 C CA . ALA A 1 87 ? 12.216 3.374 -13.380 1.00 96.31 87 ALA A CA 1
ATOM 665 C C . ALA A 1 87 ? 11.819 1.936 -13.781 1.00 96.31 87 ALA A C 1
ATOM 667 O O . ALA A 1 87 ? 10.638 1.620 -13.884 1.00 96.31 87 ALA A O 1
ATOM 668 N N . ALA A 1 88 ? 12.789 1.026 -13.937 1.00 97.44 88 ALA A N 1
ATOM 669 C CA . ALA A 1 88 ? 12.521 -0.378 -14.269 1.00 97.44 88 ALA A CA 1
ATOM 670 C C . ALA A 1 88 ? 11.683 -1.121 -13.206 1.00 97.44 88 ALA A C 1
ATOM 672 O O . ALA A 1 88 ? 11.011 -2.100 -13.534 1.00 97.44 88 ALA A O 1
ATOM 673 N N . ARG A 1 89 ? 11.691 -0.648 -11.951 1.00 98.12 89 ARG A N 1
ATOM 674 C CA . ARG A 1 89 ? 10.933 -1.217 -10.824 1.00 98.12 89 ARG A CA 1
ATOM 675 C C . ARG A 1 89 ? 9.448 -0.830 -10.849 1.00 98.12 89 ARG A C 1
ATOM 677 O O . ARG A 1 89 ? 8.659 -1.433 -10.128 1.00 98.12 89 ARG A O 1
ATOM 684 N N . TRP A 1 90 ? 9.057 0.109 -11.711 1.00 98.06 90 TRP A N 1
ATOM 685 C CA . TRP A 1 90 ? 7.690 0.623 -11.864 1.00 98.06 90 TRP A CA 1
ATOM 686 C C . TRP A 1 90 ? 7.021 0.108 -13.145 1.00 98.06 90 TRP A C 1
ATOM 688 O O . TRP A 1 90 ? 6.297 0.821 -13.832 1.00 98.06 90 TRP A O 1
ATOM 698 N N . THR A 1 91 ? 7.288 -1.151 -13.493 1.00 97.88 91 THR A N 1
ATOM 699 C CA . THR A 1 91 ? 6.732 -1.820 -14.676 1.00 97.88 91 THR A CA 1
ATOM 700 C C . THR A 1 91 ? 5.839 -2.995 -14.275 1.00 97.88 91 THR A C 1
ATOM 702 O O . THR A 1 91 ? 5.987 -3.570 -13.195 1.00 97.88 91 THR A O 1
ATOM 705 N N . TYR A 1 92 ? 4.955 -3.433 -15.179 1.00 97.56 92 TYR A N 1
ATOM 706 C CA . TYR A 1 92 ? 4.139 -4.638 -14.958 1.00 97.56 92 TYR A CA 1
ATOM 707 C C . TYR A 1 92 ? 4.993 -5.902 -14.776 1.00 97.56 92 TYR A C 1
ATOM 709 O O . TYR A 1 92 ? 4.617 -6.809 -14.034 1.00 97.56 92 TYR A O 1
ATOM 717 N N . GLU A 1 93 ? 6.164 -5.964 -15.415 1.00 97.81 93 GLU A N 1
ATOM 718 C CA . GLU A 1 93 ? 7.114 -7.056 -15.202 1.00 97.81 93 GLU A CA 1
ATOM 719 C C . GLU A 1 93 ? 7.652 -7.043 -13.764 1.00 97.81 93 GLU A C 1
ATOM 721 O O . GLU A 1 93 ? 7.623 -8.071 -13.081 1.00 97.81 93 GLU 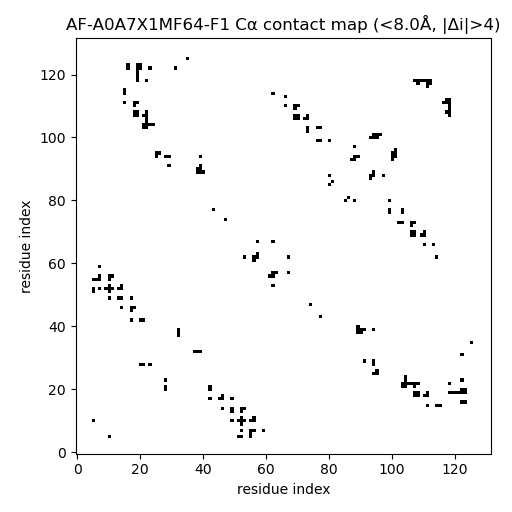A O 1
ATOM 726 N N . ALA A 1 94 ? 8.052 -5.869 -13.267 1.00 98.06 94 ALA A N 1
ATOM 727 C CA . ALA A 1 94 ? 8.563 -5.705 -11.911 1.00 98.06 94 ALA A CA 1
ATOM 728 C C . ALA A 1 94 ? 7.526 -6.046 -10.831 1.00 98.06 94 ALA A C 1
ATOM 730 O O . ALA A 1 94 ? 7.897 -6.619 -9.809 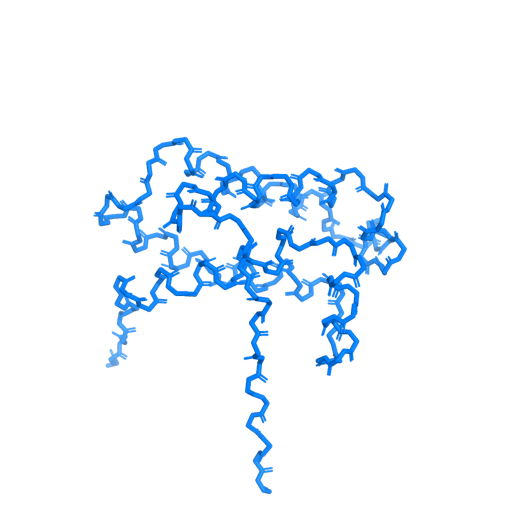1.00 98.06 94 ALA A O 1
ATOM 731 N N . LEU A 1 95 ? 6.226 -5.819 -11.064 1.00 98.25 95 LEU A N 1
ATOM 732 C CA . LEU A 1 95 ? 5.172 -6.294 -10.151 1.00 98.25 95 LEU A CA 1
ATOM 733 C C . LEU A 1 95 ? 5.231 -7.811 -9.913 1.00 98.25 95 LEU A C 1
ATOM 735 O O . LEU A 1 95 ? 4.773 -8.301 -8.876 1.00 98.25 95 LEU A O 1
ATOM 739 N N . THR A 1 96 ? 5.788 -8.576 -10.851 1.00 97.94 96 THR A N 1
ATOM 740 C CA . THR A 1 96 ? 5.907 -10.034 -10.742 1.00 97.94 96 THR A CA 1
ATOM 741 C C . THR A 1 96 ? 7.235 -10.465 -10.121 1.00 97.94 96 THR A C 1
ATOM 743 O O . THR A 1 96 ? 7.256 -11.429 -9.356 1.00 97.94 96 THR A O 1
ATOM 746 N N . THR A 1 97 ? 8.332 -9.775 -10.436 1.00 97.31 97 THR A N 1
ATOM 747 C CA . THR A 1 97 ? 9.697 -10.257 -10.162 1.00 97.31 97 THR A CA 1
ATOM 748 C C . THR A 1 97 ? 10.464 -9.448 -9.116 1.00 97.31 97 THR A C 1
ATOM 750 O O . THR A 1 97 ? 11.392 -9.985 -8.510 1.00 97.31 97 THR A O 1
ATOM 753 N N . ASP A 1 98 ? 10.095 -8.189 -8.870 1.00 98.38 98 ASP A N 1
ATOM 754 C CA . ASP A 1 98 ? 10.817 -7.308 -7.952 1.00 98.38 98 ASP A CA 1
ATOM 755 C C . ASP A 1 98 ? 10.578 -7.711 -6.490 1.00 98.38 98 ASP A C 1
ATOM 757 O O . ASP A 1 98 ? 9.450 -7.896 -6.021 1.00 98.38 98 ASP A O 1
ATOM 761 N N . THR A 1 99 ? 11.669 -7.825 -5.736 1.00 97.94 99 THR A N 1
ATOM 762 C CA . THR A 1 99 ? 11.636 -8.222 -4.324 1.00 97.94 99 THR A CA 1
ATOM 763 C C . THR A 1 99 ? 11.023 -7.156 -3.416 1.00 97.94 99 THR A C 1
ATOM 765 O O . THR A 1 99 ? 10.439 -7.501 -2.385 1.00 97.94 99 THR A O 1
ATOM 768 N N . GLY A 1 100 ? 11.099 -5.880 -3.799 1.00 98.44 100 GLY A N 1
ATOM 769 C CA . GLY A 1 100 ? 10.415 -4.771 -3.138 1.00 98.44 100 GLY A CA 1
ATOM 770 C C . GLY A 1 100 ? 8.904 -4.933 -3.231 1.00 98.44 100 GLY A C 1
ATOM 771 O O . GLY A 1 100 ? 8.247 -5.007 -2.194 1.00 98.44 100 GLY A O 1
ATOM 772 N N . TRP A 1 101 ? 8.366 -5.132 -4.438 1.00 98.75 101 TRP A N 1
ATOM 773 C CA . TRP A 1 101 ? 6.933 -5.399 -4.637 1.00 98.75 101 TRP A CA 1
ATOM 774 C C . TRP A 1 101 ? 6.444 -6.658 -3.913 1.00 98.75 101 TRP A C 1
ATOM 776 O O . TRP A 1 101 ? 5.366 -6.653 -3.315 1.00 98.75 101 TRP A O 1
ATOM 786 N N . LEU A 1 102 ? 7.239 -7.734 -3.903 1.00 98.69 102 LEU A N 1
ATOM 787 C CA . LEU A 1 102 ? 6.926 -8.940 -3.124 1.00 98.69 102 LEU A CA 1
ATOM 788 C C . LEU A 1 102 ? 6.821 -8.644 -1.620 1.00 98.69 102 LEU A C 1
ATOM 790 O O . LEU A 1 102 ? 5.890 -9.112 -0.963 1.00 98.69 102 LEU A O 1
ATOM 794 N N . THR A 1 103 ? 7.746 -7.842 -1.091 1.00 98.75 103 THR A N 1
ATOM 795 C CA . THR A 1 103 ? 7.767 -7.466 0.327 1.00 98.75 103 THR A CA 1
ATOM 796 C C . THR A 1 103 ? 6.607 -6.531 0.674 1.00 98.75 103 THR A C 1
ATOM 798 O O . THR A 1 103 ? 5.941 -6.742 1.686 1.00 98.75 103 THR A O 1
ATOM 801 N N . VAL A 1 104 ? 6.312 -5.546 -0.181 1.00 98.81 104 VAL A N 1
ATOM 802 C CA . VAL A 1 104 ? 5.163 -4.636 -0.033 1.00 98.81 104 VAL A CA 1
ATOM 803 C C . VAL A 1 104 ? 3.857 -5.425 0.032 1.00 98.81 104 VAL A C 1
ATOM 805 O O . VAL A 1 104 ? 3.084 -5.234 0.970 1.00 98.81 104 VAL A O 1
ATOM 808 N N . ARG A 1 105 ? 3.648 -6.382 -0.883 1.00 98.81 105 ARG A N 1
ATOM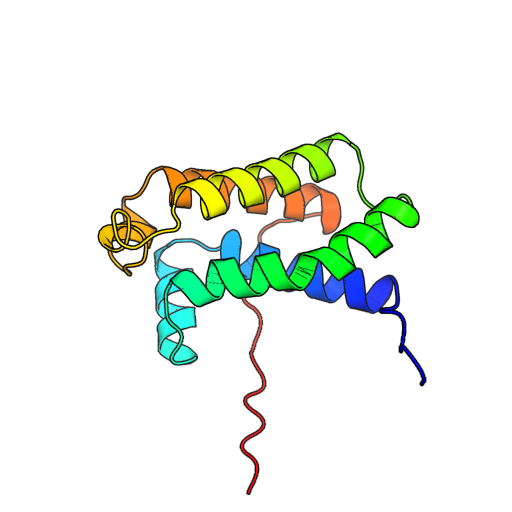 809 C CA . ARG A 1 105 ? 2.479 -7.277 -0.858 1.00 98.81 105 ARG A CA 1
ATOM 810 C C . ARG A 1 105 ? 2.339 -8.017 0.461 1.00 98.81 105 ARG A C 1
ATOM 812 O O . ARG A 1 105 ? 1.249 -8.069 1.025 1.00 98.81 105 ARG A O 1
ATOM 819 N N . GLN A 1 106 ? 3.427 -8.610 0.949 1.00 98.81 106 GLN A N 1
ATOM 820 C CA . GLN A 1 106 ? 3.397 -9.358 2.200 1.00 98.81 106 GLN A CA 1
ATOM 821 C C . GLN A 1 106 ? 3.016 -8.455 3.381 1.00 98.81 106 GLN A C 1
ATOM 823 O O . GLN A 1 106 ? 2.110 -8.794 4.141 1.00 98.81 106 GLN A O 1
ATOM 828 N N . LEU A 1 107 ? 3.657 -7.291 3.505 1.00 98.88 107 LEU A N 1
ATOM 829 C CA . LEU A 1 107 ? 3.374 -6.339 4.579 1.00 98.88 107 LEU A CA 1
ATOM 830 C C . LEU A 1 107 ? 1.932 -5.821 4.518 1.00 98.88 107 LEU A C 1
ATOM 832 O O . LEU A 1 107 ? 1.277 -5.722 5.554 1.00 98.88 107 LEU A O 1
ATOM 836 N N . ALA A 1 108 ? 1.416 -5.551 3.316 1.00 98.75 108 ALA A N 1
ATOM 837 C CA . ALA A 1 108 ? 0.040 -5.110 3.122 1.00 98.75 108 ALA A CA 1
ATOM 838 C C . ALA A 1 108 ? -0.975 -6.190 3.535 1.00 98.75 108 ALA A C 1
ATOM 840 O O . ALA A 1 108 ? -1.973 -5.881 4.185 1.00 98.75 108 ALA A O 1
ATOM 841 N N . ARG A 1 109 ? -0.703 -7.471 3.241 1.00 98.75 109 ARG A N 1
ATOM 842 C CA . ARG A 1 109 ? -1.543 -8.600 3.691 1.00 98.75 109 ARG A CA 1
ATOM 843 C C . ARG A 1 109 ? -1.567 -8.728 5.207 1.00 98.75 109 ARG A C 1
ATOM 845 O O . ARG A 1 109 ? -2.626 -8.939 5.798 1.00 98.75 109 ARG A O 1
ATOM 852 N N . GLU A 1 110 ? -0.409 -8.608 5.843 1.00 98.62 110 GLU A N 1
ATOM 853 C CA . GLU A 1 110 ? -0.316 -8.653 7.300 1.00 98.62 110 GLU A CA 1
ATOM 854 C C . GLU A 1 110 ? -1.084 -7.484 7.934 1.00 98.62 110 GLU A C 1
ATOM 856 O O . GLU A 1 110 ? -1.887 -7.707 8.837 1.00 98.62 110 GLU A O 1
ATOM 861 N N . ALA A 1 111 ? -0.916 -6.264 7.412 1.00 98.31 111 ALA A N 1
ATOM 862 C CA . ALA A 1 111 ? -1.63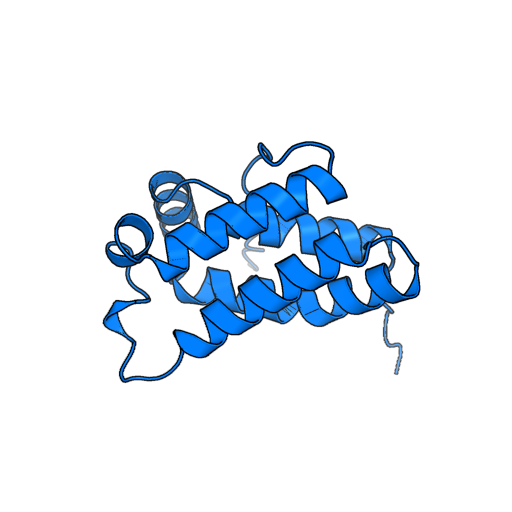8 -5.084 7.886 1.00 98.31 111 ALA A CA 1
ATOM 863 C C . ALA A 1 111 ? -3.162 -5.215 7.705 1.00 98.31 111 ALA A C 1
ATOM 865 O O . ALA A 1 111 ? -3.912 -4.943 8.637 1.00 98.31 111 ALA A O 1
ATOM 866 N N . LEU A 1 112 ? -3.643 -5.689 6.549 1.00 98.00 112 LEU A N 1
ATOM 867 C CA . LEU A 1 112 ? -5.078 -5.919 6.331 1.00 98.00 112 LEU A CA 1
ATOM 868 C C . LEU A 1 112 ? -5.660 -6.997 7.235 1.00 98.00 112 LEU A C 1
ATOM 870 O O . LEU A 1 112 ? -6.811 -6.893 7.649 1.00 98.00 112 LEU A O 1
ATOM 874 N N . THR A 1 113 ? -4.896 -8.051 7.515 1.00 98.12 113 THR A N 1
ATOM 875 C CA . THR A 1 113 ? -5.366 -9.114 8.407 1.00 98.12 113 THR A CA 1
ATOM 876 C C . THR A 1 113 ? -5.627 -8.557 9.803 1.00 98.12 113 THR A C 1
ATOM 878 O O . THR A 1 113 ? -6.651 -8.889 10.393 1.00 98.12 113 THR A O 1
ATOM 881 N N . GLU A 1 114 ? -4.771 -7.656 10.286 1.00 97.38 114 GLU A N 1
ATOM 882 C CA . GLU A 1 114 ? -4.975 -6.979 11.568 1.00 97.38 114 GLU A CA 1
ATOM 883 C C . GLU A 1 114 ? -6.133 -5.967 11.511 1.00 97.38 114 GLU A C 1
ATOM 885 O O . GLU A 1 114 ? -7.023 -5.978 12.356 1.00 97.38 114 GLU A O 1
ATOM 890 N N . LEU A 1 115 ? -6.179 -5.125 10.473 1.00 95.94 115 LEU A N 1
ATOM 891 C CA . LEU A 1 115 ? -7.152 -4.029 10.371 1.00 95.94 115 LEU A CA 1
ATOM 892 C C . LEU A 1 115 ? -8.576 -4.477 10.003 1.00 95.94 115 LEU A C 1
ATOM 894 O O . LEU A 1 115 ? -9.549 -3.824 10.382 1.00 95.94 115 LEU A O 1
ATOM 898 N N . ALA A 1 116 ? -8.712 -5.551 9.224 1.00 95.31 116 ALA A N 1
ATOM 899 C CA . ALA A 1 116 ? -9.976 -5.990 8.626 1.00 95.31 116 ALA A CA 1
ATOM 900 C C . ALA A 1 116 ? -10.312 -7.466 8.906 1.00 95.31 116 ALA A C 1
ATOM 902 O O . ALA A 1 116 ? -11.322 -7.972 8.414 1.00 95.31 116 ALA A O 1
ATOM 903 N N . GLY A 1 117 ? -9.476 -8.179 9.668 1.00 96.50 117 GLY A N 1
ATOM 904 C CA . GLY A 1 117 ? -9.648 -9.599 10.001 1.00 96.50 117 GLY A CA 1
ATOM 905 C C . GLY A 1 117 ? -9.283 -10.575 8.874 1.00 96.50 117 GLY A C 1
ATOM 906 O O . GLY A 1 117 ? -9.191 -11.778 9.106 1.00 96.50 117 GLY A O 1
ATOM 907 N N . THR A 1 118 ? -9.074 -10.088 7.648 1.00 96.94 118 THR A N 1
ATOM 908 C CA . THR A 1 118 ? -8.613 -10.877 6.499 1.00 96.94 118 THR A CA 1
ATOM 909 C C . THR A 1 118 ? -8.031 -9.965 5.423 1.00 96.94 118 THR A C 1
ATOM 911 O O . THR A 1 118 ? -8.554 -8.878 5.167 1.00 96.94 118 THR A O 1
ATOM 914 N N . TRP A 1 119 ? -6.964 -10.423 4.767 1.00 97.06 119 TRP A N 1
ATOM 915 C CA . TRP A 1 119 ? -6.374 -9.726 3.625 1.00 97.06 119 TRP A CA 1
ATOM 916 C C . TRP A 1 119 ? -7.095 -9.995 2.306 1.00 97.06 119 TRP A C 1
ATOM 918 O O . TRP A 1 119 ? -6.945 -9.212 1.371 1.00 97.06 119 TRP A O 1
ATOM 928 N N . GLN A 1 120 ? -7.873 -11.078 2.213 1.00 95.56 120 GLN A N 1
ATOM 929 C CA . GLN A 1 120 ? -8.626 -11.431 1.011 1.00 95.56 120 GLN A CA 1
ATOM 930 C C . GLN A 1 120 ? -9.864 -10.543 0.862 1.00 95.56 120 GLN A C 1
ATOM 932 O O . GLN A 1 120 ? -10.998 -10.963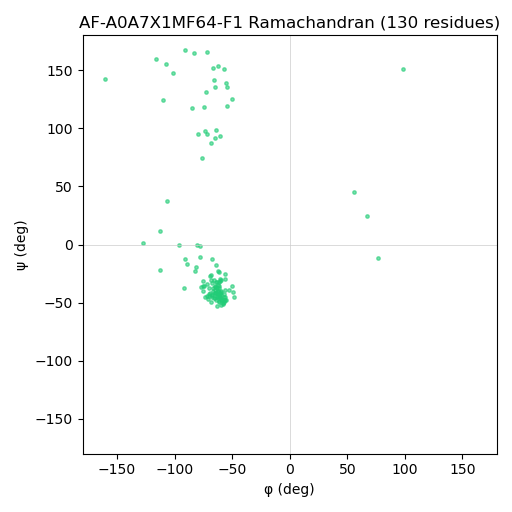 1.090 1.00 95.56 120 GLN A O 1
ATOM 937 N N . GLN A 1 121 ? -9.625 -9.299 0.465 1.00 93.12 121 GLN A N 1
ATOM 938 C CA . GLN A 1 121 ? -10.648 -8.315 0.150 1.00 93.12 121 GLN A CA 1
ATOM 939 C C . GLN A 1 121 ? -10.801 -8.199 -1.375 1.00 93.12 121 GLN A C 1
ATOM 941 O O . GLN A 1 121 ? -9.826 -8.370 -2.112 1.00 93.12 121 GLN A O 1
ATOM 946 N N . PRO A 1 122 ? -12.009 -7.913 -1.888 1.00 94.62 122 PRO A N 1
ATOM 947 C CA . PRO A 1 122 ? -12.176 -7.614 -3.302 1.00 94.62 122 PRO A CA 1
ATOM 948 C C . PRO A 1 122 ? -11.441 -6.316 -3.652 1.00 94.62 122 PRO A C 1
ATOM 950 O O . PRO A 1 122 ? -11.568 -5.319 -2.941 1.00 94.62 122 PRO A O 1
ATOM 953 N N . LEU A 1 123 ? -10.717 -6.314 -4.774 1.00 95.62 123 LEU A N 1
ATOM 954 C CA . LEU A 1 123 ? -10.082 -5.103 -5.292 1.00 95.62 123 LEU A CA 1
ATOM 955 C C . LEU A 1 123 ? -11.113 -3.971 -5.456 1.00 95.62 123 LEU A C 1
ATOM 957 O O . LEU A 1 123 ? -12.214 -4.219 -5.967 1.00 95.62 123 LEU A O 1
ATOM 961 N N . PRO A 1 124 ? -10.779 -2.736 -5.041 1.00 94.12 124 PRO A N 1
ATOM 962 C CA . PRO A 1 124 ? -11.723 -1.632 -5.049 1.00 94.12 124 PRO A CA 1
ATOM 963 C C . PRO A 1 124 ? -12.119 -1.263 -6.477 1.00 94.12 124 PRO A C 1
ATOM 965 O O . PRO A 1 124 ? -11.301 -1.240 -7.395 1.00 94.12 124 PRO A O 1
ATOM 968 N N . THR A 1 125 ? -13.388 -0.929 -6.677 1.00 90.38 125 THR A N 1
ATOM 969 C CA . THR A 1 125 ? -13.847 -0.336 -7.933 1.00 90.38 125 THR A CA 1
ATOM 970 C C . THR A 1 125 ? -13.620 1.167 -7.888 1.00 90.38 125 THR A C 1
ATOM 972 O O . THR A 1 125 ? -14.249 1.852 -7.077 1.00 90.38 125 THR A O 1
ATOM 975 N N . LEU A 1 126 ? -12.788 1.697 -8.783 1.00 84.50 126 LEU A N 1
ATOM 976 C CA . LEU A 1 126 ? -12.710 3.142 -8.974 1.00 84.50 126 LEU A CA 1
ATOM 977 C C . LEU A 1 126 ? -13.957 3.600 -9.734 1.00 84.50 126 LEU A C 1
ATOM 979 O O . LEU A 1 126 ? -14.199 3.168 -10.865 1.00 84.50 126 LEU A O 1
ATOM 983 N N . ARG A 1 127 ? -14.773 4.461 -9.116 1.00 65.50 127 ARG A N 1
ATOM 984 C CA . ARG A 1 127 ? -15.804 5.193 -9.858 1.00 65.50 127 ARG A CA 1
ATOM 985 C C . ARG A 1 127 ? -15.082 6.256 -10.667 1.00 65.50 127 ARG A C 1
ATOM 987 O O . ARG A 1 127 ? -14.739 7.309 -10.146 1.00 65.50 127 ARG A O 1
ATOM 994 N N . ILE A 1 128 ? -14.834 5.957 -11.936 1.00 54.00 128 ILE A N 1
ATOM 995 C CA . ILE A 1 128 ? -14.541 7.001 -12.907 1.00 54.00 128 ILE A CA 1
ATOM 9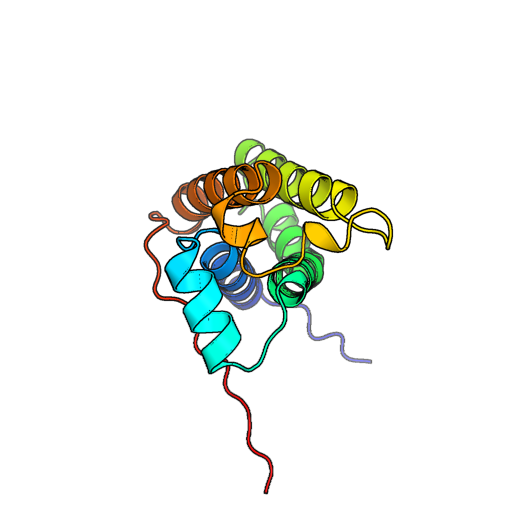96 C C . ILE A 1 128 ? -15.880 7.694 -13.124 1.00 54.00 128 ILE A C 1
ATOM 998 O O . ILE A 1 128 ? -16.722 7.193 -13.875 1.00 54.00 128 ILE A O 1
ATOM 1002 N N . ASP A 1 129 ? -16.122 8.784 -12.396 1.00 42.81 129 ASP A N 1
ATOM 1003 C CA . ASP A 1 129 ? -17.218 9.685 -12.719 1.00 42.81 129 ASP A CA 1
ATOM 1004 C C . ASP A 1 129 ? -16.923 10.209 -14.123 1.00 42.81 129 ASP A C 1
ATOM 1006 O O . ASP A 1 129 ? -16.141 11.132 -14.337 1.00 42.81 129 ASP A O 1
ATOM 1010 N N . SER A 1 130 ? -17.499 9.522 -15.106 1.00 39.44 130 SER A N 1
ATOM 1011 C CA . SER A 1 130 ? -17.551 9.978 -16.481 1.00 39.44 130 SER A CA 1
ATOM 1012 C C . SER A 1 130 ? -18.484 11.178 -16.453 1.00 39.44 130 SER A C 1
ATOM 1014 O O . SER A 1 130 ? -19.703 11.033 -16.543 1.00 39.44 130 SER A O 1
ATOM 1016 N N . GLY A 1 131 ? -17.914 12.351 -16.179 1.00 33.75 131 GLY A N 1
ATOM 1017 C CA . GLY A 1 131 ? -18.609 13.611 -16.366 1.00 33.75 131 GLY A CA 1
ATOM 1018 C C . GLY A 1 131 ? -19.097 13.693 -17.819 1.00 33.75 131 GLY A C 1
ATOM 1019 O O . GLY A 1 131 ? -18.376 13.227 -18.707 1.00 33.75 131 GLY A O 1
ATOM 1020 N N . PRO A 1 132 ? -20.322 14.195 -18.052 1.00 45.44 132 PRO A N 1
ATOM 1021 C CA . PRO A 1 132 ? -20.869 14.369 -19.395 1.00 45.44 132 PRO A CA 1
ATOM 1022 C C . PRO A 1 132 ? -20.044 15.339 -20.248 1.00 45.44 132 PRO A C 1
ATOM 1024 O O . PRO A 1 132 ? -19.436 16.273 -19.674 1.00 45.44 132 PRO A O 1
#

Foldseek 3Di:
DDPPQQDLVNLLVQQLQLLLLLQDQLVVVVVVCVVVVHWLCVSVVSLVVSPSSVVNCVVVVLADPVLVVLSVVLNVLSVVCDDPVNVVCRHSVVCHVPPSSVSSNVSSQVNCCSNPVGSPDPNDDDPPPPDD

Nearest PDB structures (foldseek):
  5xsj-assembly1_L  TM=3.604E-01  e=2.398E+00  Clostridium beijerinckii NCIMB 8052
  4k0d-assembly1_B  TM=3.158E-01  e=2.166E+00  Anaeromyxobacter dehalogenans 2CP-C

Sequence (132 aa):
MNEQKLSEGNASKYLNSTLTTLAADARDQIAWLDRHRLETDDLALDYENARGAILVLTEAGRIDAATESRLARIDAILDAMSGPEHAARWTYEALTTDTGWLTVRQLAREALTELAGTWQQPLPTLRIDSGP

Radius of gyration: 14.88 Å; Cα contacts (8 Å, |Δi|>4): 138; chains: 1; bounding box: 38×39×38 Å